Protein AF-A0A699KW47-F1 (afdb_monomer_lite)

Foldseek 3Di:
DVVLLVVQLVQLQVQLVQQVVQVVVDVDGDHDDDPGPPDACPADPVADDPSHGHNSVVSSVVSNVD

pLDDT: mean 97.29, std 2.21, range [83.62, 98.69]

Sequence (66 aa):
TFEESLIAAGAGLFVVDSVVEASKVSKNPPVGFALIRPPGHHAIAEGPIGFCFFGNVAVAARYAQQ

Secondary structure (DSSP, 8-state):
-HHHHHHHHHHHHHHHHHHHHHHHH-SSPPPP----SS--TT-BTTB-BTTBSS-HHHHHHHHTT-

Structure (mmCIF, N/CA/C/O backbone):
data_AF-A0A699KW47-F1
#
_entry.id   AF-A0A699KW47-F1
#
loop_
_atom_site.group_PDB
_atom_site.id
_atom_site.type_symbol
_atom_site.label_atom_id
_atom_site.label_alt_id
_atom_site.label_comp_id
_atom_site.label_asym_id
_atom_site.label_entity_id
_atom_site.label_seq_id
_atom_site.pdbx_PDB_ins_code
_atom_site.Cartn_x
_atom_site.Cartn_y
_atom_site.Cartn_z
_atom_site.occupancy
_atom_site.B_iso_or_equiv
_atom_site.auth_seq_id
_atom_site.auth_comp_id
_atom_site.auth_asym_id
_atom_site.auth_atom_id
_atom_site.pdbx_PDB_model_num
ATOM 1 N N . THR A 1 1 ? 9.531 -9.561 -11.782 1.00 90.19 1 THR A N 1
ATOM 2 C CA . THR A 1 1 ? 9.414 -8.147 -11.343 1.00 90.19 1 THR A CA 1
ATOM 3 C C . THR A 1 1 ? 8.006 -7.581 -11.438 1.00 90.19 1 THR A C 1
ATOM 5 O O . THR A 1 1 ? 7.602 -6.857 -10.534 1.00 90.19 1 THR A O 1
ATOM 8 N N . PHE A 1 2 ? 7.264 -7.830 -12.525 1.00 96.56 2 PHE A N 1
ATOM 9 C CA . PHE A 1 2 ? 5.897 -7.312 -12.670 1.00 96.56 2 PHE A CA 1
ATOM 10 C C . PHE A 1 2 ? 4.942 -7.881 -11.608 1.00 96.56 2 PHE A C 1
ATOM 12 O O . PHE A 1 2 ? 4.276 -7.119 -10.916 1.00 96.56 2 PHE A O 1
ATOM 19 N N . GLU A 1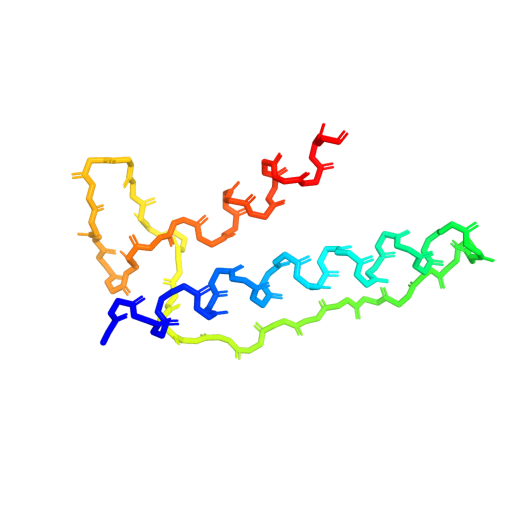 3 ? 4.939 -9.202 -11.419 1.00 98.44 3 GLU A N 1
ATOM 20 C CA . GLU A 1 3 ? 4.098 -9.883 -10.427 1.00 98.44 3 GLU A CA 1
ATOM 21 C C . GLU A 1 3 ? 4.403 -9.427 -8.993 1.00 98.44 3 GLU A C 1
ATOM 23 O O . GLU A 1 3 ? 3.500 -9.077 -8.240 1.00 98.44 3 GLU A O 1
ATOM 28 N N . GLU A 1 4 ? 5.679 -9.300 -8.634 1.00 98.31 4 GLU A N 1
ATOM 29 C CA . GLU A 1 4 ? 6.105 -8.793 -7.328 1.00 98.31 4 GLU A CA 1
ATOM 30 C C . GLU A 1 4 ? 5.681 -7.334 -7.123 1.00 98.31 4 GLU A C 1
ATOM 32 O O . GLU A 1 4 ? 5.352 -6.940 -6.008 1.00 98.31 4 GLU A O 1
ATOM 37 N N . SER A 1 5 ? 5.636 -6.534 -8.194 1.00 98.12 5 SER A N 1
ATOM 38 C CA . SER A 1 5 ? 5.121 -5.159 -8.135 1.00 98.12 5 SER A CA 1
ATOM 39 C C . SER A 1 5 ? 3.614 -5.129 -7.873 1.00 98.12 5 SER A C 1
ATOM 41 O O . SER A 1 5 ? 3.153 -4.281 -7.110 1.00 98.12 5 SER A O 1
ATOM 43 N N . LEU A 1 6 ? 2.849 -6.064 -8.450 1.00 98.50 6 LEU A N 1
ATOM 44 C CA . LEU A 1 6 ? 1.422 -6.217 -8.150 1.00 98.50 6 LEU A CA 1
ATOM 45 C C . LEU A 1 6 ? 1.203 -6.635 -6.693 1.00 98.50 6 LEU A C 1
ATOM 47 O O . LEU A 1 6 ? 0.367 -6.043 -6.014 1.00 98.50 6 LEU A O 1
ATOM 51 N N . ILE A 1 7 ? 1.985 -7.596 -6.192 1.00 98.69 7 ILE A N 1
ATOM 52 C CA . ILE A 1 7 ? 1.925 -8.028 -4.788 1.00 98.69 7 ILE A CA 1
ATOM 53 C C . ILE A 1 7 ? 2.272 -6.861 -3.851 1.00 98.69 7 ILE A C 1
ATOM 55 O O . ILE A 1 7 ? 1.573 -6.637 -2.863 1.00 98.69 7 ILE A O 1
ATOM 59 N N . ALA A 1 8 ? 3.302 -6.073 -4.175 1.00 98.69 8 ALA A N 1
ATOM 60 C CA . ALA A 1 8 ? 3.689 -4.897 -3.398 1.00 98.69 8 ALA A CA 1
ATOM 61 C C . ALA A 1 8 ? 2.573 -3.837 -3.338 1.00 98.69 8 ALA A C 1
ATOM 63 O O . ALA A 1 8 ? 2.274 -3.328 -2.257 1.00 98.69 8 ALA A O 1
ATOM 64 N N . ALA A 1 9 ? 1.926 -3.526 -4.466 1.00 98.50 9 ALA A N 1
ATOM 65 C CA . ALA A 1 9 ? 0.781 -2.615 -4.492 1.00 98.50 9 ALA A CA 1
ATOM 66 C C . ALA A 1 9 ? -0.423 -3.187 -3.718 1.00 98.50 9 ALA A C 1
ATOM 68 O O . ALA A 1 9 ? -1.034 -2.483 -2.912 1.00 98.50 9 ALA A O 1
ATOM 69 N N . GLY A 1 10 ? -0.722 -4.476 -3.907 1.00 98.62 10 GLY A N 1
ATOM 70 C CA . GLY A 1 10 ? -1.829 -5.178 -3.255 1.00 98.62 10 GLY A CA 1
ATOM 71 C C . GLY A 1 10 ? -1.695 -5.257 -1.734 1.00 98.62 10 GLY A C 1
ATOM 72 O O . GLY A 1 10 ? -2.682 -5.094 -1.024 1.00 98.62 10 GLY A O 1
ATOM 73 N N . ALA A 1 11 ? -0.480 -5.411 -1.206 1.00 98.69 11 ALA A N 1
ATOM 74 C CA . ALA A 1 11 ? -0.238 -5.360 0.236 1.00 98.69 11 ALA A CA 1
ATOM 75 C C . ALA A 1 11 ? -0.625 -4.000 0.853 1.00 98.69 11 ALA A C 1
ATOM 77 O O . ALA A 1 11 ? -1.120 -3.957 1.978 1.00 98.69 11 ALA A O 1
ATOM 78 N N . GLY A 1 12 ? -0.464 -2.896 0.112 1.00 98.38 12 GLY A N 1
ATOM 79 C CA . GLY A 1 12 ? -0.972 -1.584 0.519 1.00 98.38 12 GLY A CA 1
ATOM 80 C C . GLY A 1 12 ? -2.501 -1.547 0.604 1.00 98.38 12 GLY A C 1
ATOM 81 O O . GLY A 1 12 ? -3.040 -1.039 1.584 1.00 98.38 12 GLY A O 1
ATOM 82 N N . LEU A 1 13 ? -3.191 -2.142 -0.376 1.00 98.69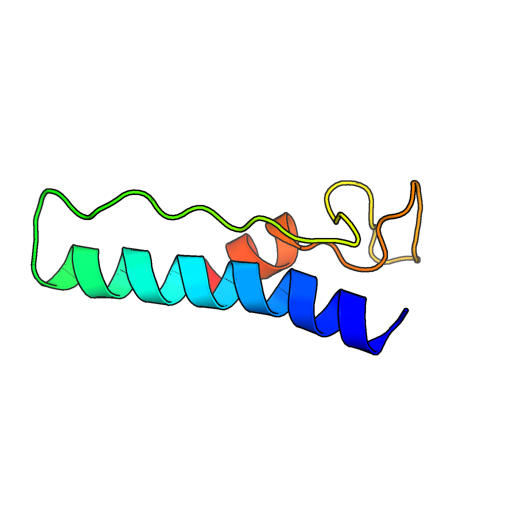 13 LEU A N 1
ATOM 83 C CA . LEU A 1 13 ? -4.656 -2.264 -0.367 1.00 98.69 13 LEU A CA 1
ATOM 84 C C . LEU A 1 13 ? -5.144 -3.095 0.823 1.00 98.69 13 LEU A C 1
ATOM 86 O O . LEU A 1 13 ? -6.031 -2.667 1.551 1.00 98.69 13 LEU A O 1
ATOM 90 N N . PHE A 1 14 ? -4.494 -4.230 1.085 1.00 98.62 14 PHE A N 1
ATOM 91 C CA . PHE A 1 14 ? -4.837 -5.097 2.211 1.00 98.62 14 PHE A CA 1
ATOM 92 C C . PHE A 1 14 ? -4.671 -4.396 3.569 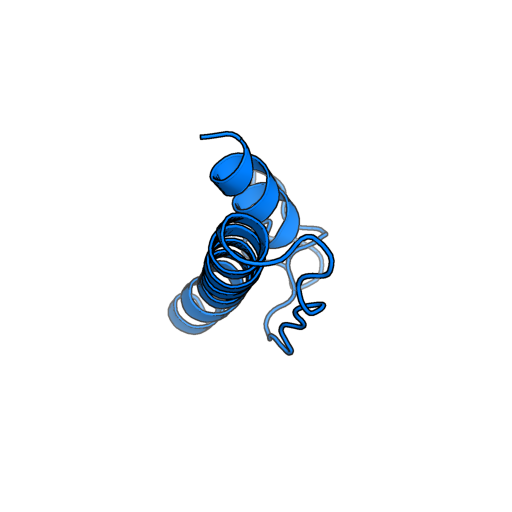1.00 98.62 14 PHE A C 1
ATOM 94 O O . PHE A 1 14 ? -5.486 -4.585 4.474 1.00 98.62 14 PHE A O 1
ATOM 101 N N . VAL A 1 15 ? -3.632 -3.563 3.722 1.00 98.56 15 VAL A N 1
ATOM 102 C CA . VAL A 1 15 ? -3.461 -2.728 4.921 1.00 98.56 15 VAL A CA 1
ATOM 103 C C . VAL A 1 15 ? -4.588 -1.703 5.048 1.00 98.56 15 VAL A C 1
ATOM 105 O O . VAL A 1 15 ? -5.106 -1.534 6.153 1.00 98.56 15 VAL A O 1
ATOM 108 N N . VAL A 1 16 ? -4.986 -1.052 3.949 1.00 98.50 16 VAL A N 1
ATOM 109 C CA . VAL A 1 16 ? -6.129 -0.125 3.947 1.00 98.50 16 VAL A CA 1
ATOM 110 C C . VAL A 1 16 ? -7.397 -0.845 4.399 1.00 98.50 16 VAL A C 1
ATOM 112 O O . VAL A 1 16 ? -7.994 -0.410 5.382 1.00 98.50 16 VAL A O 1
ATOM 115 N N . ASP A 1 17 ? -7.759 -1.964 3.765 1.00 98.38 17 ASP A N 1
ATOM 116 C CA . ASP A 1 17 ? -8.949 -2.745 4.129 1.00 98.38 17 ASP A CA 1
ATOM 117 C C . ASP A 1 17 ? -8.923 -3.131 5.612 1.00 98.38 17 ASP A C 1
ATOM 119 O O . ASP A 1 17 ? -9.867 -2.866 6.352 1.00 98.38 17 ASP A O 1
ATOM 123 N N . SER A 1 18 ? -7.805 -3.692 6.080 1.00 98.19 18 SER A N 1
ATOM 124 C CA . SER A 1 18 ? -7.674 -4.172 7.460 1.00 98.19 18 SER A CA 1
ATOM 125 C C . SER A 1 18 ? -7.873 -3.057 8.492 1.00 98.19 18 SER A C 1
ATOM 127 O O . SER A 1 18 ? -8.573 -3.247 9.490 1.00 98.19 18 SER A O 1
ATOM 129 N N . VAL A 1 19 ? -7.264 -1.887 8.270 1.00 97.94 19 VAL A N 1
ATOM 130 C CA . VAL A 1 19 ? -7.382 -0.745 9.191 1.00 97.94 19 VAL A CA 1
ATOM 131 C C . VAL A 1 19 ? -8.777 -0.124 9.113 1.00 97.94 19 VAL A C 1
ATOM 133 O O . VAL A 1 19 ? -9.360 0.203 10.151 1.00 97.94 19 VAL A O 1
ATOM 136 N N . VAL A 1 20 ? -9.339 0.020 7.911 1.00 97.06 20 VAL A N 1
ATOM 137 C CA . VAL A 1 20 ? -10.675 0.600 7.714 1.00 97.06 20 VAL A CA 1
ATOM 138 C C . VAL A 1 20 ? -11.753 -0.288 8.334 1.00 97.06 20 VAL A C 1
ATOM 140 O O . VAL A 1 20 ? -12.589 0.223 9.079 1.00 97.06 20 VAL A O 1
ATOM 143 N N . GLU A 1 21 ? -11.714 -1.605 8.121 1.00 97.50 21 GLU A N 1
ATOM 144 C CA . GLU A 1 21 ? -12.663 -2.530 8.755 1.00 97.50 21 GLU A CA 1
ATOM 145 C C . GLU A 1 21 ? -12.548 -2.498 10.282 1.00 97.50 21 GLU A C 1
ATOM 147 O O . GLU A 1 21 ? -13.558 -2.380 10.981 1.00 97.50 21 GLU A O 1
ATOM 152 N N . ALA A 1 22 ? -11.327 -2.508 10.826 1.00 98.00 22 ALA A N 1
ATOM 153 C CA . ALA A 1 22 ? -11.125 -2.392 12.270 1.00 98.00 22 ALA A CA 1
ATOM 154 C C . ALA A 1 22 ? -11.673 -1.064 12.836 1.00 98.00 22 ALA A C 1
ATOM 156 O O . ALA A 1 22 ? -12.189 -1.030 13.957 1.00 98.00 22 ALA A O 1
ATOM 157 N N . SER A 1 23 ? -11.625 0.015 12.049 1.00 96.81 23 SER A N 1
ATOM 158 C CA . SER A 1 23 ? -12.163 1.332 12.422 1.00 96.81 23 SER A CA 1
ATOM 159 C C . SER A 1 23 ? -13.691 1.360 12.513 1.00 96.81 23 SER A C 1
ATOM 161 O O . SER A 1 23 ? -14.245 2.223 13.193 1.00 96.81 23 SER A O 1
ATOM 163 N N . LYS A 1 24 ? -14.399 0.419 11.872 1.00 97.31 24 LYS A N 1
ATOM 164 C CA . LYS A 1 24 ? -15.869 0.336 11.953 1.00 97.31 24 LYS A CA 1
ATOM 165 C C . LYS A 1 24 ? -16.356 -0.195 13.300 1.00 97.31 24 LYS A C 1
ATOM 167 O O . LYS A 1 24 ? -17.466 0.124 13.717 1.00 97.31 24 LYS A O 1
ATOM 172 N N . VAL A 1 25 ? -15.538 -1.002 13.977 1.00 97.56 25 VAL A N 1
ATOM 173 C CA . VAL A 1 25 ? -15.896 -1.666 15.244 1.00 97.56 25 VAL A CA 1
ATOM 174 C C . VAL A 1 25 ? -15.195 -1.061 16.463 1.00 97.56 25 VAL A C 1
ATOM 176 O O . VAL A 1 25 ? -15.657 -1.248 17.587 1.00 97.56 25 VAL A O 1
ATOM 179 N N . SER A 1 26 ? -14.102 -0.316 16.264 1.00 97.12 26 SER A N 1
ATOM 180 C CA . SER A 1 26 ? -13.323 0.321 17.330 1.00 97.12 26 SER A CA 1
ATOM 181 C C . SER A 1 26 ? -13.047 1.791 17.022 1.00 97.12 26 SER A C 1
ATOM 183 O O . SER A 1 26 ? -12.617 2.138 15.928 1.00 97.12 26 SER A O 1
ATOM 185 N N . LYS A 1 27 ? -13.190 2.658 18.036 1.00 95.81 27 LYS A N 1
ATOM 186 C CA . LYS A 1 27 ? -12.742 4.065 17.971 1.00 95.81 27 LYS A CA 1
ATOM 187 C C . LYS A 1 27 ? -11.219 4.222 18.063 1.00 95.81 27 LYS A C 1
ATOM 189 O O . LYS A 1 27 ? -10.718 5.326 17.886 1.00 95.81 27 LYS A O 1
ATOM 194 N N . ASN A 1 28 ? -10.500 3.144 18.371 1.00 96.50 28 ASN A N 1
ATOM 195 C CA . ASN A 1 28 ? -9.043 3.094 18.415 1.00 96.50 28 ASN A CA 1
ATOM 196 C C . ASN A 1 28 ? -8.555 1.897 17.576 1.00 96.50 28 ASN A C 1
ATOM 198 O O . ASN A 1 28 ? -8.219 0.851 18.143 1.00 96.50 28 ASN A O 1
ATOM 202 N N . PRO A 1 29 ? -8.636 1.982 16.236 1.00 96.56 29 PRO A N 1
ATOM 203 C CA . PRO A 1 29 ? -8.170 0.926 15.344 1.00 96.56 29 PRO A CA 1
ATOM 204 C C . PRO A 1 29 ? -6.641 0.775 15.423 1.00 96.56 29 PRO A C 1
ATOM 206 O O . PRO A 1 29 ? -5.938 1.732 15.759 1.00 96.56 29 PRO A O 1
ATOM 209 N N . PRO A 1 30 ? -6.095 -0.410 15.109 1.00 96.06 30 PRO A N 1
ATOM 210 C CA . PRO A 1 30 ? -4.654 -0.602 15.040 1.00 96.06 30 PRO A CA 1
ATOM 211 C C . PRO A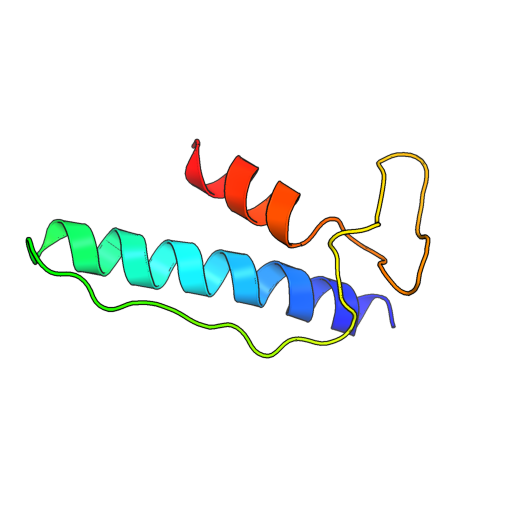 1 30 ? -4.045 0.172 13.863 1.00 96.06 30 PRO A C 1
ATOM 213 O O . PRO A 1 30 ? -4.708 0.466 12.869 1.00 96.06 30 PRO A O 1
ATOM 216 N N . VAL A 1 31 ? -2.743 0.442 13.950 1.00 96.50 31 VAL A N 1
ATOM 217 C CA . VAL A 1 31 ? -1.951 0.928 12.813 1.00 96.50 31 VAL A CA 1
ATOM 218 C C . VAL A 1 31 ? -1.515 -0.265 11.965 1.00 96.50 31 VAL A C 1
ATOM 220 O O . VAL A 1 31 ? -1.069 -1.280 12.499 1.00 96.50 31 VAL A O 1
ATOM 223 N N . GLY A 1 32 ? -1.622 -0.135 10.644 1.00 96.56 32 GLY A N 1
ATOM 224 C CA . GLY A 1 32 ? -1.122 -1.123 9.693 1.00 96.56 32 GLY A CA 1
ATOM 225 C C . GLY A 1 32 ? 0.241 -0.743 9.111 1.00 96.56 32 GLY A C 1
ATOM 226 O O . GLY A 1 32 ? 0.564 0.435 8.963 1.00 96.56 32 GLY A O 1
ATOM 227 N N . PHE A 1 33 ? 1.041 -1.749 8.761 1.00 97.88 33 PHE A N 1
ATOM 228 C CA . PHE A 1 33 ? 2.352 -1.580 8.134 1.00 97.88 33 PHE A CA 1
ATOM 229 C C . PHE A 1 33 ? 2.562 -2.644 7.055 1.00 97.88 33 PHE A C 1
ATOM 231 O O . PHE A 1 33 ? 2.313 -3.824 7.293 1.00 97.88 33 PHE A O 1
ATOM 238 N N . ALA A 1 34 ? 3.048 -2.231 5.884 1.00 98.06 34 ALA A N 1
ATOM 239 C CA . ALA A 1 34 ? 3.374 -3.122 4.775 1.00 98.06 34 ALA A CA 1
ATOM 240 C C . ALA A 1 34 ? 4.879 -3.058 4.470 1.00 98.06 34 ALA A C 1
ATOM 242 O O . ALA A 1 34 ? 5.377 -2.043 3.982 1.00 98.06 34 ALA A O 1
ATOM 243 N N . LEU A 1 35 ? 5.600 -4.156 4.724 1.00 98.12 35 LEU A N 1
ATOM 244 C CA . LEU A 1 35 ? 6.997 -4.312 4.314 1.00 98.12 35 LEU A CA 1
ATOM 245 C C . LEU A 1 35 ? 7.050 -4.896 2.902 1.00 98.12 35 LEU A C 1
ATOM 247 O O . LEU A 1 35 ? 6.922 -6.104 2.718 1.00 98.12 35 LEU A O 1
ATOM 251 N N . ILE A 1 36 ? 7.213 -4.033 1.904 1.00 98.25 36 ILE A N 1
ATOM 252 C CA . ILE A 1 36 ? 7.040 -4.404 0.496 1.00 98.25 36 ILE A CA 1
ATOM 253 C C . ILE A 1 36 ? 8.256 -4.057 -0.355 1.00 98.25 36 ILE A C 1
ATOM 255 O O . ILE A 1 36 ? 8.952 -3.067 -0.125 1.00 98.25 36 ILE A O 1
ATOM 259 N N . ARG A 1 37 ? 8.482 -4.877 -1.383 1.00 98.06 37 ARG A N 1
ATOM 260 C CA . ARG A 1 37 ? 9.452 -4.637 -2.451 1.00 98.06 37 ARG A CA 1
ATOM 261 C C . ARG A 1 37 ? 8.888 -5.204 -3.763 1.00 98.06 37 ARG A C 1
ATOM 263 O O . ARG A 1 37 ? 8.420 -6.340 -3.732 1.00 98.06 37 ARG A O 1
ATOM 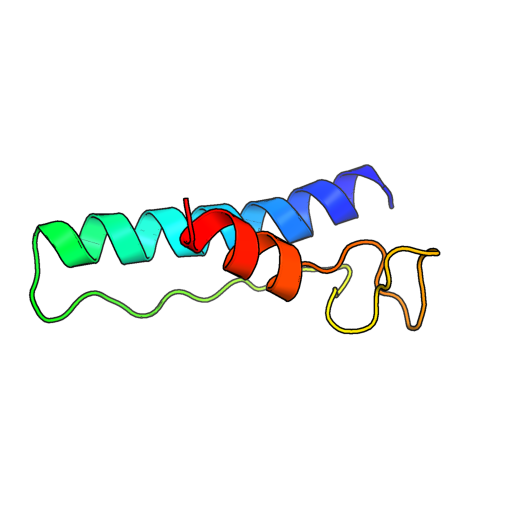270 N N . PRO A 1 38 ? 8.982 -4.489 -4.901 1.00 97.75 38 PRO A N 1
ATOM 271 C CA . PRO A 1 38 ? 9.626 -3.181 -5.101 1.00 97.75 38 PRO A CA 1
ATOM 272 C C . PRO A 1 38 ? 8.879 -1.992 -4.454 1.00 97.75 38 PRO A C 1
ATOM 274 O O . PRO A 1 38 ? 7.692 -2.113 -4.144 1.00 97.75 38 PRO A O 1
ATOM 277 N N . PRO A 1 39 ? 9.570 -0.856 -4.203 1.00 98.50 39 PRO A N 1
ATOM 278 C CA . PRO A 1 39 ? 8.942 0.364 -3.687 1.00 98.50 39 PRO A CA 1
ATOM 279 C C . PRO A 1 39 ? 7.994 0.988 -4.726 1.00 98.50 39 PRO A C 1
ATOM 281 O O . PRO A 1 39 ? 7.896 0.503 -5.853 1.00 98.50 39 PRO A O 1
ATOM 284 N N . GLY A 1 40 ? 7.299 2.072 -4.356 1.00 98.00 40 GLY A N 1
ATOM 285 C CA . GLY A 1 40 ? 6.320 2.698 -5.257 1.00 98.00 40 GLY A CA 1
ATOM 286 C C . GLY A 1 40 ? 6.280 4.224 -5.337 1.00 98.00 40 GLY A C 1
ATOM 287 O O . GLY A 1 40 ? 5.748 4.756 -6.301 1.00 98.00 40 GLY A O 1
ATOM 288 N N . HIS A 1 41 ? 6.835 4.963 -4.375 1.00 98.19 41 HIS A N 1
ATOM 289 C CA . HIS A 1 41 ? 6.583 6.410 -4.253 1.00 98.19 41 HIS A CA 1
ATOM 290 C C . HIS A 1 41 ? 7.124 7.301 -5.387 1.00 98.19 41 HIS A C 1
ATOM 292 O O . HIS A 1 41 ? 6.728 8.458 -5.469 1.00 98.19 41 HIS A O 1
ATOM 298 N N . HIS A 1 42 ? 8.004 6.789 -6.252 1.00 98.25 42 HIS A N 1
ATOM 299 C CA . HIS A 1 42 ? 8.514 7.538 -7.402 1.00 98.25 42 HIS A CA 1
ATOM 300 C C . HIS A 1 42 ? 7.789 7.222 -8.714 1.00 98.25 42 HIS A C 1
ATOM 302 O O . HIS A 1 42 ? 7.958 7.964 -9.672 1.00 98.25 42 HIS A O 1
ATOM 308 N N . ALA A 1 43 ? 7.016 6.135 -8.798 1.00 97.94 43 ALA A N 1
ATOM 309 C CA . ALA A 1 43 ? 6.375 5.753 -10.053 1.00 97.94 43 ALA A CA 1
ATOM 310 C C . ALA A 1 43 ? 5.344 6.809 -10.480 1.00 97.94 43 ALA A C 1
ATOM 312 O O . ALA A 1 43 ? 4.503 7.225 -9.680 1.00 97.94 43 ALA A O 1
ATOM 313 N N . ILE A 1 44 ? 5.406 7.197 -11.752 1.00 96.31 44 ILE A N 1
ATOM 314 C CA . ILE A 1 44 ? 4.488 8.144 -12.394 1.00 96.31 44 ILE A CA 1
ATOM 315 C C . ILE A 1 44 ? 3.646 7.421 -13.450 1.00 96.31 44 ILE A C 1
ATOM 317 O O . ILE A 1 44 ? 3.917 6.267 -13.786 1.00 96.31 44 ILE A O 1
ATOM 321 N N . ALA A 1 45 ? 2.608 8.079 -13.967 1.00 94.00 45 ALA A N 1
ATOM 322 C CA . ALA A 1 45 ? 1.688 7.467 -14.928 1.00 94.00 45 ALA A CA 1
ATOM 323 C C . ALA A 1 45 ? 2.386 7.066 -16.241 1.00 94.00 45 ALA A C 1
ATOM 325 O O . ALA A 1 45 ? 2.003 6.085 -16.875 1.00 94.00 45 ALA A O 1
ATOM 326 N N . GLU A 1 46 ? 3.430 7.800 -16.621 1.00 96.12 46 GLU A N 1
ATOM 327 C CA . GLU A 1 46 ? 4.200 7.611 -17.850 1.00 96.12 46 GLU A CA 1
ATOM 328 C C . GLU A 1 46 ? 5.167 6.421 -17.774 1.00 96.12 46 GLU A C 1
ATOM 330 O O . GLU A 1 46 ? 5.649 5.961 -18.811 1.00 96.12 46 GLU A O 1
ATOM 335 N N . GLY A 1 47 ? 5.453 5.900 -16.575 1.00 92.44 47 GLY A N 1
ATOM 336 C CA . GLY A 1 47 ? 6.263 4.696 -16.424 1.00 92.44 47 GLY A CA 1
ATOM 337 C C . GLY A 1 47 ? 7.075 4.586 -15.128 1.00 92.44 47 GLY A C 1
ATOM 338 O O . GLY A 1 47 ? 7.030 5.457 -14.252 1.00 92.44 47 GLY A O 1
ATOM 339 N N . PRO A 1 48 ? 7.839 3.484 -15.003 1.00 96.75 48 PRO A N 1
ATOM 340 C CA . PRO A 1 48 ? 8.638 3.191 -13.822 1.00 96.75 48 PRO A CA 1
ATOM 341 C C . PRO A 1 48 ? 9.885 4.081 -13.733 1.00 96.75 48 PRO A C 1
ATOM 343 O O . PRO A 1 48 ? 10.643 4.196 -14.696 1.00 96.75 48 PRO A O 1
ATOM 346 N N . ILE A 1 49 ? 10.159 4.639 -12.550 1.00 97.69 49 ILE A N 1
ATOM 347 C CA . ILE A 1 49 ? 11.401 5.370 -12.243 1.00 97.69 49 ILE A CA 1
ATOM 348 C C . ILE A 1 49 ? 11.871 5.062 -10.817 1.00 97.69 49 ILE A C 1
ATOM 350 O O . ILE A 1 49 ? 11.074 4.703 -9.952 1.00 97.69 49 ILE A O 1
ATOM 354 N N . GLY A 1 50 ? 13.176 5.179 -10.549 1.00 96.81 50 GLY A N 1
ATOM 355 C CA . GLY A 1 50 ? 13.725 5.048 -9.190 1.00 96.81 50 GLY A CA 1
ATOM 356 C C . GLY A 1 50 ? 13.336 3.744 -8.478 1.00 96.81 50 GLY A C 1
ATOM 357 O O . GLY A 1 50 ? 12.907 3.782 -7.327 1.00 96.81 50 GLY A O 1
ATOM 358 N N . PHE A 1 51 ? 13.425 2.609 -9.185 1.00 97.56 51 PHE A N 1
ATOM 359 C CA . PHE A 1 51 ? 13.020 1.261 -8.738 1.00 97.56 51 PHE A CA 1
ATOM 360 C C . PHE A 1 51 ? 11.523 1.070 -8.446 1.00 97.56 51 PHE A C 1
ATOM 362 O O . PHE A 1 51 ? 11.124 -0.017 -8.025 1.00 97.56 51 PHE A O 1
ATOM 369 N N . CYS A 1 52 ? 10.704 2.096 -8.670 1.00 98.38 52 CYS A N 1
ATOM 370 C CA . CYS A 1 52 ? 9.269 2.065 -8.446 1.00 98.38 52 CYS A CA 1
ATOM 371 C C . CYS A 1 52 ? 8.548 1.728 -9.751 1.00 98.38 52 CYS A C 1
ATOM 373 O O . CYS A 1 52 ? 8.695 2.450 -10.735 1.00 98.38 52 CYS A O 1
ATOM 375 N N . PHE A 1 53 ? 7.767 0.646 -9.751 1.00 97.31 53 PHE A N 1
ATOM 376 C CA . PHE A 1 53 ? 7.009 0.203 -10.929 1.00 97.31 53 PHE A CA 1
ATOM 377 C C . PHE A 1 53 ? 5.560 0.683 -10.917 1.00 97.31 53 PHE A C 1
ATOM 379 O O . PHE A 1 53 ? 5.053 1.125 -11.943 1.00 97.31 53 PHE A O 1
ATOM 386 N N . PHE A 1 54 ? 4.923 0.648 -9.748 1.00 98.00 54 PHE A N 1
ATOM 387 C CA . PHE A 1 54 ? 3.590 1.193 -9.520 1.00 98.00 54 PHE A CA 1
ATOM 388 C C . PHE A 1 54 ? 3.619 2.193 -8.377 1.00 98.00 54 PHE A C 1
ATOM 390 O O . PHE A 1 54 ? 4.398 2.053 -7.436 1.00 98.00 54 PHE A O 1
ATOM 397 N N . GLY A 1 55 ? 2.741 3.191 -8.441 1.00 97.75 55 GLY A N 1
ATOM 398 C CA . GLY A 1 55 ? 2.569 4.178 -7.383 1.00 97.75 55 GLY A CA 1
ATOM 399 C C . GLY A 1 55 ? 1.875 3.583 -6.160 1.00 97.75 55 GLY A C 1
ATOM 400 O O . GLY A 1 55 ? 0.742 3.962 -5.902 1.00 97.75 55 GLY A O 1
ATOM 401 N N . ASN A 1 56 ? 2.505 2.659 -5.420 1.00 98.31 56 ASN A N 1
ATOM 402 C CA . ASN A 1 56 ? 1.854 1.870 -4.353 1.00 98.31 56 ASN A CA 1
ATOM 403 C C . ASN A 1 56 ? 1.028 2.739 -3.382 1.00 98.31 56 ASN A C 1
ATOM 405 O O . ASN A 1 56 ? -0.129 2.434 -3.107 1.00 98.31 56 ASN A O 1
ATOM 409 N N . VAL A 1 57 ? 1.597 3.859 -2.913 1.00 98.19 57 VAL A N 1
ATOM 410 C CA . VAL A 1 57 ? 0.912 4.799 -2.003 1.00 98.19 57 VAL A CA 1
ATOM 411 C C . VAL A 1 57 ? -0.230 5.541 -2.706 1.00 98.19 57 VAL A C 1
ATOM 413 O O . VAL A 1 57 ? -1.301 5.693 -2.130 1.00 98.19 57 VAL A O 1
ATOM 416 N N . ALA A 1 58 ? -0.033 5.974 -3.954 1.00 97.94 58 ALA A N 1
ATOM 417 C CA . ALA A 1 58 ? -1.062 6.665 -4.729 1.00 97.94 58 ALA A CA 1
ATOM 418 C C . ALA A 1 58 ? -2.251 5.743 -5.053 1.00 97.94 58 ALA A C 1
ATOM 420 O O . ALA A 1 58 ? -3.403 6.154 -4.926 1.00 97.94 58 ALA A O 1
ATOM 421 N N . VAL A 1 59 ? -1.978 4.484 -5.407 1.00 97.75 59 VAL A N 1
ATOM 422 C CA . VAL A 1 59 ? -2.986 3.443 -5.648 1.00 97.75 59 VAL A CA 1
ATOM 423 C C . VAL A 1 59 ? -3.781 3.162 -4.372 1.00 97.75 59 VAL A C 1
ATOM 425 O O . VAL A 1 59 ? -5.008 3.194 -4.416 1.00 97.75 59 VAL A O 1
ATOM 428 N N . ALA A 1 60 ? -3.111 2.973 -3.230 1.00 98.31 60 ALA A N 1
ATOM 429 C CA . ALA A 1 60 ? -3.778 2.756 -1.945 1.00 98.31 60 ALA A CA 1
ATOM 430 C C . ALA A 1 60 ? -4.638 3.955 -1.513 1.00 98.31 60 ALA A C 1
ATOM 432 O O . ALA A 1 60 ? -5.779 3.775 -1.094 1.00 98.31 60 ALA A O 1
ATOM 433 N N . ALA A 1 61 ? -4.136 5.183 -1.682 1.00 98.25 61 ALA A N 1
ATOM 434 C CA . ALA A 1 61 ? -4.904 6.392 -1.395 1.00 98.25 61 ALA A CA 1
ATOM 435 C C . ALA A 1 61 ? -6.135 6.521 -2.304 1.00 98.25 61 ALA A C 1
ATOM 437 O O . ALA A 1 61 ? -7.216 6.854 -1.826 1.00 98.25 61 ALA A O 1
ATOM 438 N N . ARG A 1 62 ? -5.995 6.232 -3.606 1.00 97.94 62 ARG A N 1
ATOM 439 C CA . ARG A 1 62 ? -7.124 6.262 -4.545 1.00 97.94 62 ARG A CA 1
ATOM 440 C C . ARG A 1 62 ? -8.160 5.182 -4.239 1.00 97.94 62 ARG A C 1
ATOM 442 O O . ARG A 1 62 ? -9.348 5.441 -4.398 1.00 97.94 62 ARG A O 1
ATOM 449 N N . TYR A 1 63 ? -7.720 3.998 -3.826 1.00 98.25 63 TYR A N 1
ATOM 450 C CA . TYR A 1 63 ? -8.601 2.915 -3.397 1.00 98.25 63 TYR A CA 1
ATOM 451 C C . TYR A 1 63 ? -9.399 3.300 -2.143 1.00 98.25 63 TYR A C 1
ATOM 453 O O . TYR A 1 63 ? -10.612 3.157 -2.140 1.00 98.25 63 TYR A O 1
ATOM 461 N N . ALA A 1 64 ? -8.754 3.908 -1.140 1.00 97.38 64 ALA A N 1
ATOM 462 C CA . ALA A 1 64 ? -9.400 4.343 0.105 1.00 97.38 64 ALA A CA 1
ATOM 463 C C . ALA A 1 64 ? -10.445 5.470 -0.057 1.00 97.38 64 ALA A C 1
ATOM 465 O O . ALA A 1 64 ? -11.168 5.777 0.887 1.00 97.38 64 ALA A O 1
ATOM 466 N N . GLN A 1 65 ? -10.484 6.143 -1.211 1.00 97.25 65 GLN A N 1
ATOM 467 C CA . GLN A 1 65 ? -11.468 7.189 -1.521 1.00 97.25 65 GLN A CA 1
ATOM 468 C C . GLN A 1 65 ? -12.790 6.643 -2.082 1.00 97.25 65 GLN A C 1
ATOM 470 O O . GLN A 1 65 ? -13.703 7.440 -2.307 1.00 97.25 65 GLN A O 1
ATOM 475 N N . GLN A 1 66 ? -12.854 5.347 -2.397 1.00 83.62 66 GLN A N 1
ATOM 476 C CA . GLN A 1 66 ? -14.051 4.674 -2.914 1.00 83.62 66 GLN A CA 1
ATOM 477 C C . GLN A 1 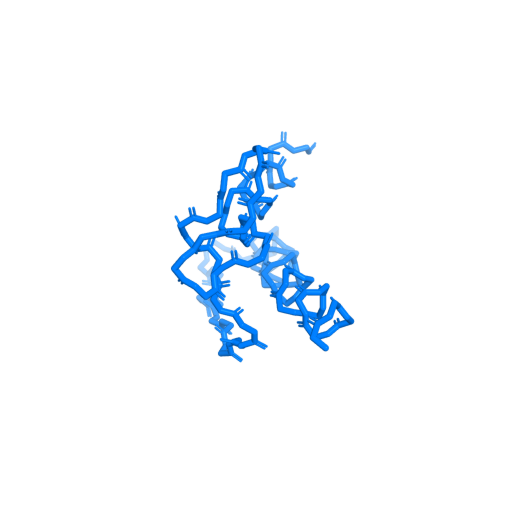66 ? -14.921 4.180 -1.761 1.00 83.62 66 GLN A C 1
ATOM 479 O O . GLN A 1 66 ? -16.158 4.282 -1.908 1.00 83.62 66 GLN A O 1
#

Radius of gyration: 12.91 Å; chains: 1; bounding box: 30×18×36 Å

InterPro domains:
  IPR023696 Ureohydrolase domain superfamily [SSF52768] (2-66)
  IPR023801 Histone deacetylase domain [PF00850] (3-66)
  IPR037138 Histone deacetylase domain superfamily [G3DSA:3.40.800.20] (1-66)

Organism: Tanacetum cinerariifolium (NCBI:txid118510)